Protein AF-A0A7F5RKC9-F1 (afdb_monomer_lite)

Foldseek 3Di:
DPPPVVVVCVVVVVVVVVVVVVVVVVVVVVVVVVVVVCVVPDPPDDDPDFPEEQEAPPPVSVVVQVVQVVDVVGGYHYHHPADDDDPLVVDPVSVLVCQPDSRDPFDKDDQDPPALPQAPSNIDTSDPRGPPPDD

pLDDT: mean 82.5, std 14.91, range [38.31, 97.69]

Organism: Agrilus planipennis (NCBI:txid224129)

Structure (mmCIF, N/CA/C/O backbone):
data_AF-A0A7F5RKC9-F1
#
_entry.id   AF-A0A7F5RKC9-F1
#
loop_
_atom_site.group_PDB
_atom_site.id
_atom_site.type_symbol
_atom_site.label_atom_id
_atom_site.label_alt_id
_atom_site.label_comp_id
_atom_site.label_asym_id
_atom_site.label_entity_id
_atom_site.label_seq_id
_atom_site.pdbx_PDB_ins_code
_atom_site.Cartn_x
_atom_site.Cartn_y
_atom_site.Cartn_z
_atom_site.occupancy
_atom_site.B_iso_or_equiv
_atom_site.auth_seq_id
_atom_site.auth_comp_id
_atom_site.auth_asym_id
_atom_site.auth_atom_id
_atom_site.pdbx_PDB_model_num
ATOM 1 N N . MET A 1 1 ? 59.668 -13.215 22.375 1.00 46.88 1 MET A N 1
ATOM 2 C CA . MET A 1 1 ? 59.294 -12.924 20.974 1.00 46.88 1 MET A CA 1
ATOM 3 C C . MET A 1 1 ? 57.832 -13.321 20.794 1.00 46.88 1 MET A C 1
ATOM 5 O O . MET A 1 1 ? 57.547 -14.504 20.680 1.00 46.88 1 MET A O 1
ATOM 9 N N . ILE A 1 2 ? 56.889 -12.378 20.902 1.00 53.19 2 ILE A N 1
ATOM 10 C CA . ILE A 1 2 ? 55.473 -12.668 20.624 1.00 53.19 2 ILE A CA 1
ATOM 11 C C . ILE A 1 2 ? 55.347 -12.678 19.101 1.00 53.19 2 ILE A C 1
ATOM 13 O O . ILE A 1 2 ? 55.621 -11.666 18.461 1.00 53.19 2 ILE A O 1
ATOM 17 N N . SER A 1 3 ? 55.037 -13.842 18.530 1.00 55.69 3 SER A N 1
ATOM 18 C CA . SER A 1 3 ? 54.881 -14.018 17.085 1.00 55.69 3 SER A CA 1
ATOM 19 C C . SER A 1 3 ? 53.851 -13.025 16.541 1.00 55.69 3 SER A C 1
ATOM 21 O O . SER A 1 3 ? 52.771 -12.883 17.119 1.00 55.69 3 SER A O 1
ATOM 23 N N . LEU A 1 4 ? 54.161 -12.370 15.417 1.00 58.16 4 LEU A N 1
ATOM 24 C CA . LEU A 1 4 ? 53.264 -11.463 14.680 1.00 58.16 4 LEU A CA 1
ATOM 25 C C . LEU A 1 4 ? 51.883 -12.095 14.395 1.00 58.16 4 LEU A C 1
ATOM 27 O O . LEU A 1 4 ? 50.888 -11.383 14.274 1.00 58.16 4 LEU A O 1
ATOM 31 N N . THR A 1 5 ? 51.796 -13.430 14.394 1.00 58.31 5 THR A N 1
ATOM 32 C CA . THR A 1 5 ? 50.542 -14.189 14.283 1.00 58.31 5 THR A CA 1
ATOM 33 C C . THR A 1 5 ? 49.610 -14.016 15.492 1.00 58.31 5 THR A C 1
ATOM 35 O O . THR A 1 5 ? 48.400 -13.910 15.309 1.00 58.31 5 THR A O 1
ATOM 38 N N . SER A 1 6 ? 50.129 -13.895 16.720 1.00 56.00 6 SER A N 1
ATOM 39 C CA . SER A 1 6 ? 49.307 -13.705 17.931 1.00 56.00 6 SER A CA 1
ATOM 40 C C . SER A 1 6 ? 48.760 -12.283 18.080 1.00 56.00 6 SER A C 1
ATOM 42 O O . SER A 1 6 ? 47.760 -12.091 18.768 1.00 56.00 6 SER A O 1
ATOM 44 N N . PHE A 1 7 ? 49.381 -11.279 17.452 1.00 54.19 7 PHE A N 1
ATOM 45 C CA . PHE A 1 7 ? 48.903 -9.891 17.499 1.00 54.19 7 PHE A CA 1
ATOM 46 C C . PHE A 1 7 ? 47.735 -9.661 16.528 1.00 54.19 7 PHE A C 1
ATOM 48 O O . PHE A 1 7 ? 46.720 -9.084 16.912 1.00 54.19 7 PHE A O 1
ATOM 55 N N . ALA A 1 8 ? 47.819 -10.213 15.311 1.00 53.00 8 ALA A N 1
ATOM 56 C CA . ALA A 1 8 ? 46.742 -10.139 14.320 1.00 53.00 8 ALA A CA 1
ATOM 57 C C . ALA A 1 8 ? 45.440 -10.817 14.801 1.00 53.00 8 ALA A C 1
ATOM 59 O O . ALA A 1 8 ? 44.351 -10.267 14.635 1.00 53.00 8 ALA A O 1
ATOM 60 N N . ILE A 1 9 ? 45.547 -11.965 15.482 1.00 56.97 9 ILE A N 1
ATOM 61 C CA . ILE A 1 9 ? 44.397 -12.685 16.060 1.00 56.97 9 ILE A CA 1
ATOM 62 C C . ILE A 1 9 ? 43.757 -11.886 17.210 1.00 56.97 9 ILE A C 1
ATOM 64 O O . ILE A 1 9 ? 42.536 -11.877 17.362 1.00 56.97 9 ILE A O 1
ATOM 68 N N . ARG A 1 10 ? 44.561 -11.156 17.994 1.00 55.56 10 ARG A N 1
ATOM 69 C CA . ARG A 1 10 ? 44.095 -10.399 19.167 1.00 55.56 10 ARG A CA 1
ATOM 70 C C . ARG A 1 10 ? 43.382 -9.091 18.803 1.00 55.56 10 ARG A C 1
ATOM 72 O O . ARG A 1 10 ? 42.522 -8.657 19.561 1.00 55.56 10 ARG A O 1
ATOM 79 N N . CYS A 1 11 ? 43.692 -8.501 17.646 1.00 55.09 11 CYS A N 1
ATOM 80 C CA . CYS A 1 11 ? 43.016 -7.303 17.131 1.00 55.09 11 CYS A CA 1
ATOM 81 C C . CYS A 1 11 ? 41.769 -7.619 16.280 1.00 55.09 11 CYS A C 1
ATOM 83 O O . CYS A 1 11 ? 40.835 -6.822 16.272 1.00 55.09 11 CYS A O 1
ATOM 85 N N . GLY A 1 12 ? 41.714 -8.775 15.604 1.00 56.72 12 GLY A N 1
ATOM 86 C CA . GLY A 1 12 ? 40.555 -9.180 14.789 1.00 56.72 12 GLY A CA 1
ATOM 87 C C . GLY A 1 12 ? 39.373 -9.742 15.594 1.00 56.72 12 GLY A C 1
ATOM 88 O O . GLY A 1 12 ? 38.217 -9.483 15.265 1.00 56.72 12 GLY A O 1
ATOM 89 N N . PHE A 1 13 ? 39.644 -10.461 16.686 1.00 60.28 13 PHE A N 1
ATOM 90 C CA . PHE A 1 13 ? 38.619 -11.070 17.544 1.00 60.28 13 PHE A CA 1
ATOM 91 C C . PHE A 1 13 ? 37.615 -10.075 18.181 1.00 60.28 13 PHE A C 1
ATOM 93 O O . PHE A 1 13 ? 36.412 -10.342 18.125 1.00 60.28 13 PHE A O 1
ATOM 100 N N . PRO A 1 14 ? 38.028 -8.913 18.737 1.00 70.88 14 PRO A N 1
ATOM 101 C CA . PRO A 1 14 ? 37.078 -7.947 19.297 1.00 70.88 14 PRO A CA 1
ATOM 102 C C . PRO A 1 14 ? 36.229 -7.254 18.222 1.00 70.88 14 PRO A C 1
ATOM 104 O O . PRO A 1 14 ? 35.080 -6.913 18.489 1.00 70.88 14 PRO A O 1
ATOM 107 N N . PHE A 1 15 ? 36.749 -7.090 17.002 1.00 75.88 15 PHE A N 1
ATOM 108 C CA . PHE A 1 15 ? 36.012 -6.463 15.903 1.00 75.88 15 PHE A CA 1
ATOM 109 C C . PHE A 1 15 ? 34.900 -7.373 15.364 1.00 75.88 15 PHE A C 1
ATOM 111 O O . PHE A 1 15 ? 33.767 -6.932 15.182 1.00 75.88 15 PHE A O 1
ATOM 118 N N . VAL A 1 16 ? 35.189 -8.667 15.190 1.00 81.00 16 VAL A N 1
ATOM 119 C CA . VAL A 1 16 ? 34.183 -9.660 14.773 1.00 81.00 16 VAL A CA 1
ATOM 120 C C . VAL A 1 16 ? 33.105 -9.830 15.847 1.00 81.00 16 VAL A C 1
ATOM 122 O O . VAL A 1 16 ? 31.920 -9.853 15.526 1.00 81.00 16 VAL A O 1
ATOM 125 N N . SER A 1 17 ? 33.496 -9.868 17.125 1.00 81.50 17 SER A N 1
ATOM 126 C CA . SER A 1 17 ? 32.552 -9.928 18.248 1.00 81.50 17 SER A CA 1
ATOM 127 C C . SER A 1 17 ? 31.638 -8.695 18.310 1.00 81.50 17 SER A C 1
ATOM 129 O O . SER A 1 17 ? 30.430 -8.830 18.495 1.00 81.50 17 SER A O 1
ATOM 131 N N . PHE A 1 18 ? 32.180 -7.496 18.068 1.00 86.88 18 PHE A N 1
ATOM 132 C CA . PHE A 1 18 ? 31.397 -6.260 18.013 1.00 86.88 18 PHE A CA 1
ATOM 133 C C . PHE A 1 18 ? 30.397 -6.249 16.852 1.00 86.88 18 PHE A C 1
ATOM 135 O O . PHE A 1 18 ? 29.246 -5.873 17.051 1.00 86.88 18 PHE A O 1
ATOM 142 N N . ILE A 1 19 ? 30.798 -6.708 15.662 1.00 88.69 19 ILE A N 1
ATOM 143 C CA . ILE A 1 19 ? 29.887 -6.822 14.512 1.00 88.69 19 ILE A CA 1
ATOM 144 C C . ILE A 1 19 ? 28.763 -7.815 14.813 1.00 88.69 19 ILE A C 1
ATOM 146 O O . ILE A 1 19 ? 27.602 -7.511 14.557 1.00 88.69 19 ILE A O 1
ATOM 150 N N . ILE A 1 20 ? 29.083 -8.974 15.393 1.00 89.38 20 ILE A N 1
ATOM 151 C CA . ILE A 1 20 ? 28.076 -9.971 15.779 1.00 89.38 20 ILE A CA 1
ATOM 152 C C . ILE A 1 20 ? 27.113 -9.379 16.814 1.00 89.38 20 ILE A C 1
ATOM 154 O O . ILE A 1 20 ? 25.903 -9.492 16.649 1.00 89.38 20 ILE A O 1
ATOM 158 N N . PHE A 1 21 ? 27.625 -8.690 17.834 1.00 91.50 21 PHE A N 1
ATOM 159 C CA . PHE A 1 21 ? 26.799 -8.008 18.830 1.00 91.50 21 PHE A CA 1
ATOM 160 C C . PHE A 1 21 ? 25.910 -6.927 18.203 1.00 91.50 21 PHE A C 1
ATOM 162 O O . PHE A 1 21 ? 24.727 -6.849 18.522 1.00 91.50 21 PHE A O 1
ATOM 169 N N . MET A 1 22 ? 26.445 -6.131 17.274 1.00 89.75 22 MET A N 1
ATOM 170 C CA . MET A 1 22 ? 25.693 -5.088 16.577 1.00 89.75 22 MET A CA 1
ATOM 171 C C . MET A 1 22 ? 24.587 -5.687 15.700 1.00 89.75 22 MET A C 1
ATOM 173 O O . MET A 1 22 ? 23.472 -5.177 15.699 1.00 89.75 22 MET A O 1
ATOM 177 N N . LEU A 1 23 ? 24.856 -6.795 15.005 1.00 91.69 23 LEU A N 1
ATOM 178 C CA . LEU A 1 23 ? 23.855 -7.514 14.215 1.00 91.69 23 LEU A CA 1
ATOM 179 C C . LEU A 1 23 ? 22.771 -8.134 15.102 1.00 91.69 23 LEU A C 1
ATOM 181 O O . LEU A 1 23 ? 21.591 -7.999 14.792 1.00 91.69 23 LEU A O 1
ATOM 185 N N . ILE A 1 24 ? 23.150 -8.748 16.227 1.00 92.31 24 ILE A N 1
ATOM 186 C CA . ILE A 1 24 ? 22.199 -9.279 17.215 1.00 92.31 24 ILE A CA 1
ATOM 187 C C . ILE A 1 24 ? 21.334 -8.146 17.773 1.00 92.31 24 ILE A C 1
ATOM 189 O O . ILE A 1 24 ? 20.115 -8.277 17.832 1.00 92.31 24 ILE A O 1
ATOM 193 N N . PHE A 1 25 ? 21.939 -7.010 18.118 1.00 92.56 25 PHE A N 1
ATOM 194 C CA . PHE A 1 25 ? 21.224 -5.827 18.582 1.00 92.56 25 PHE A CA 1
ATOM 195 C C . PHE A 1 25 ? 20.252 -5.297 17.520 1.00 92.56 25 PHE A C 1
ATOM 197 O O . PHE A 1 25 ? 19.102 -5.016 17.840 1.00 92.56 25 PHE A O 1
ATOM 204 N N . MET A 1 26 ? 20.659 -5.231 16.249 1.00 90.00 26 MET A N 1
ATOM 205 C CA . MET A 1 26 ? 19.766 -4.842 15.152 1.00 90.00 26 MET A CA 1
ATOM 206 C C . MET A 1 26 ? 18.619 -5.840 14.937 1.00 90.00 26 MET A C 1
ATOM 208 O O . MET A 1 26 ? 17.499 -5.412 14.658 1.00 90.00 26 MET A O 1
ATOM 212 N N . CYS A 1 27 ? 18.858 -7.146 15.095 1.00 90.00 27 CYS A N 1
ATOM 213 C CA . CYS A 1 27 ? 17.800 -8.159 15.056 1.00 90.00 27 CYS A CA 1
ATOM 214 C C . CYS A 1 27 ? 16.798 -7.964 16.200 1.00 90.00 27 CYS A C 1
ATOM 216 O O . CYS A 1 27 ? 15.599 -7.887 15.939 1.00 90.00 27 CYS A O 1
ATOM 218 N N . ILE A 1 28 ? 17.283 -7.785 17.434 1.00 89.81 28 ILE A N 1
ATOM 219 C CA . ILE A 1 28 ? 16.435 -7.521 18.607 1.00 89.81 28 ILE A CA 1
ATOM 220 C C . ILE A 1 28 ? 15.633 -6.231 18.407 1.00 89.81 28 ILE A C 1
ATOM 222 O O . ILE A 1 28 ? 14.433 -6.209 18.666 1.00 89.81 28 ILE A O 1
ATOM 226 N N . LEU A 1 29 ? 16.261 -5.167 17.896 1.00 89.19 29 LEU A N 1
ATOM 227 C CA . LEU A 1 29 ? 15.567 -3.916 17.593 1.00 89.19 29 LEU A CA 1
ATOM 228 C C . LEU A 1 29 ? 14.464 -4.114 16.554 1.00 89.19 29 LEU A C 1
ATOM 230 O O . LEU A 1 29 ? 13.374 -3.578 16.730 1.00 89.19 29 LEU A O 1
ATOM 234 N N . LYS A 1 30 ? 14.715 -4.893 15.497 1.00 88.31 30 LYS A N 1
ATOM 235 C CA . LYS A 1 30 ? 13.721 -5.183 14.456 1.00 88.31 30 LYS A CA 1
ATOM 236 C C . LYS A 1 30 ? 12.535 -5.977 15.008 1.00 88.31 30 LYS A C 1
ATOM 238 O O . LYS A 1 30 ? 11.391 -5.637 14.711 1.00 88.31 30 LYS A O 1
ATOM 243 N N . GLU A 1 31 ? 12.798 -7.007 15.805 1.00 84.06 31 GLU A N 1
ATOM 244 C CA . GLU A 1 31 ? 11.760 -7.827 16.445 1.00 84.06 31 GLU A CA 1
ATOM 245 C C . GLU A 1 31 ? 10.933 -7.012 17.445 1.00 84.06 31 GLU A C 1
ATOM 247 O O . GLU A 1 31 ? 9.700 -7.096 17.463 1.00 84.06 31 GLU A O 1
ATOM 252 N N . TRP A 1 32 ? 11.597 -6.161 18.227 1.00 83.81 32 TRP A N 1
ATOM 253 C CA . TRP A 1 32 ? 10.938 -5.263 19.168 1.00 83.81 32 TRP A CA 1
ATOM 254 C C . TRP A 1 32 ? 10.063 -4.230 18.448 1.00 83.81 32 TRP A C 1
ATOM 256 O O . TRP A 1 32 ? 8.901 -4.057 18.815 1.00 83.81 32 TRP A O 1
ATOM 266 N N . MET A 1 33 ? 10.565 -3.616 17.368 1.00 81.94 33 MET A N 1
ATOM 267 C CA . MET A 1 33 ? 9.787 -2.694 16.528 1.00 81.94 33 MET A CA 1
ATOM 268 C C . MET A 1 33 ? 8.560 -3.373 15.914 1.00 81.94 33 MET A C 1
ATOM 270 O O . MET A 1 33 ? 7.475 -2.797 15.918 1.00 81.94 33 MET A O 1
ATOM 274 N N . PHE A 1 34 ? 8.723 -4.594 15.399 1.00 80.38 34 PHE A N 1
ATOM 275 C CA . PHE A 1 34 ? 7.629 -5.366 14.811 1.00 80.38 34 PHE A CA 1
ATOM 276 C C . PHE A 1 34 ? 6.540 -5.678 15.844 1.00 80.38 34 PHE A C 1
ATOM 278 O O . PHE A 1 34 ? 5.357 -5.482 15.577 1.00 80.38 34 PHE A O 1
ATOM 285 N N . THR A 1 35 ? 6.942 -6.090 17.048 1.00 76.31 35 THR A N 1
ATOM 286 C CA . THR A 1 35 ? 6.015 -6.389 18.150 1.00 76.31 35 THR A CA 1
ATOM 287 C C . THR A 1 35 ? 5.282 -5.134 18.620 1.00 76.31 35 THR A C 1
ATOM 289 O O . THR A 1 35 ? 4.065 -5.151 18.792 1.00 76.31 35 THR A O 1
ATOM 292 N N . TYR A 1 36 ? 6.006 -4.024 18.780 1.00 80.50 36 TYR A N 1
ATOM 293 C CA . TYR A 1 36 ? 5.423 -2.739 19.156 1.00 80.50 36 TYR A CA 1
ATOM 294 C C . TYR A 1 36 ? 4.380 -2.271 18.133 1.00 80.50 36 TYR A C 1
ATOM 296 O O . TYR A 1 36 ? 3.269 -1.899 18.501 1.00 80.50 36 TYR A O 1
ATOM 304 N N . PHE A 1 37 ? 4.713 -2.356 16.843 1.00 73.25 37 PHE A N 1
ATOM 305 C CA . PHE A 1 37 ? 3.810 -1.992 15.755 1.00 73.25 37 PHE A CA 1
ATOM 306 C C . PHE A 1 37 ? 2.572 -2.898 15.701 1.00 73.25 37 PHE A C 1
ATOM 308 O O . PHE A 1 37 ? 1.453 -2.401 15.592 1.00 73.25 37 PHE A O 1
ATOM 315 N N . SER A 1 38 ? 2.751 -4.216 15.854 1.00 71.88 38 SER A N 1
ATOM 316 C CA . SER A 1 38 ? 1.645 -5.181 15.872 1.00 71.88 38 SER A CA 1
ATOM 317 C C . SER A 1 38 ? 0.667 -4.923 17.021 1.00 71.88 38 SER A C 1
ATOM 319 O O . SER A 1 38 ? -0.541 -5.003 16.816 1.00 71.88 38 SER A O 1
ATOM 321 N N . ASN A 1 39 ? 1.167 -4.577 18.209 1.00 68.12 39 ASN A N 1
ATOM 322 C CA . ASN A 1 39 ? 0.324 -4.282 19.372 1.00 68.12 39 ASN A CA 1
ATOM 323 C C . ASN A 1 39 ? -0.425 -2.946 19.254 1.00 68.12 39 ASN A C 1
ATOM 325 O O . ASN A 1 39 ? -1.433 -2.758 19.924 1.00 68.12 39 ASN A O 1
ATOM 329 N N . TYR A 1 40 ? 0.059 -2.017 18.424 1.00 69.44 40 TYR A N 1
ATOM 330 C CA . TYR A 1 40 ? -0.615 -0.739 18.181 1.00 69.44 40 TYR A CA 1
ATOM 331 C C . TYR A 1 40 ? -1.685 -0.835 17.083 1.00 69.44 40 TYR A C 1
ATOM 333 O O . TYR A 1 40 ? -2.623 -0.043 17.058 1.00 69.44 40 TYR A O 1
ATOM 341 N N . LEU A 1 41 ? -1.534 -1.791 16.161 1.00 67.88 41 LEU A N 1
ATOM 342 C CA . LEU A 1 41 ? -2.438 -1.975 15.024 1.00 67.88 41 LEU A CA 1
ATOM 343 C C . LEU A 1 41 ? -3.537 -3.004 15.260 1.00 67.88 41 LEU A C 1
ATOM 345 O O . LEU A 1 41 ? -4.614 -2.871 14.681 1.00 67.88 41 LEU A O 1
ATOM 349 N N . LEU A 1 42 ? -3.272 -4.046 16.049 1.00 65.75 42 LEU A N 1
ATOM 350 C CA . LEU A 1 42 ? -4.275 -5.064 16.328 1.00 65.75 42 LEU A CA 1
ATOM 351 C C . LEU A 1 42 ? -5.162 -4.587 17.482 1.00 65.75 42 LEU A C 1
ATOM 353 O O . LEU A 1 42 ? -4.656 -4.382 18.586 1.00 65.75 42 LEU A O 1
ATOM 357 N N . PRO A 1 43 ? -6.474 -4.403 17.260 1.00 65.88 43 PRO A N 1
ATOM 358 C CA . PRO A 1 43 ? -7.368 -4.023 18.337 1.00 65.88 43 PRO A CA 1
ATOM 359 C C . PRO A 1 43 ? -7.387 -5.127 19.402 1.00 65.88 43 PRO A C 1
ATOM 361 O O . PRO A 1 43 ? -7.478 -6.312 19.086 1.00 65.88 43 PRO A O 1
ATOM 364 N N . GLU A 1 44 ? -7.355 -4.726 20.675 1.00 69.12 44 GLU A N 1
ATOM 365 C CA . GLU A 1 44 ? -7.424 -5.617 21.848 1.00 69.12 44 GLU A CA 1
ATOM 366 C C . GLU A 1 44 ? -8.683 -6.513 21.828 1.00 69.12 44 GLU A C 1
ATOM 368 O O . GLU A 1 44 ? -8.726 -7.586 22.428 1.00 69.12 44 GLU A O 1
ATOM 373 N N . LYS A 1 45 ? -9.704 -6.092 21.069 1.00 74.69 45 LYS A N 1
ATOM 374 C CA . LYS A 1 45 ? -10.943 -6.818 20.804 1.00 74.69 45 LYS A CA 1
ATOM 375 C C . LYS A 1 45 ? -11.103 -7.061 19.305 1.00 74.69 45 LYS A C 1
ATOM 377 O O . LYS A 1 45 ? -11.204 -6.116 18.527 1.00 74.69 45 LYS A O 1
ATOM 382 N N . ILE A 1 46 ? -11.216 -8.330 18.916 1.00 71.69 46 ILE A N 1
ATOM 383 C CA . ILE A 1 46 ? -11.600 -8.704 17.552 1.00 71.69 46 ILE A CA 1
ATOM 384 C C . ILE A 1 46 ? -13.085 -8.357 17.374 1.00 71.69 46 ILE A C 1
ATOM 386 O O . ILE A 1 46 ? -13.958 -8.944 18.015 1.00 71.69 46 ILE A O 1
ATOM 390 N N . ILE A 1 47 ? -13.357 -7.355 16.542 1.00 79.94 47 ILE A N 1
ATOM 391 C CA . ILE A 1 47 ? -14.705 -6.950 16.139 1.00 79.94 47 ILE A CA 1
ATOM 392 C C . ILE A 1 47 ? -15.045 -7.747 14.876 1.00 79.94 47 ILE A C 1
ATOM 394 O O . ILE A 1 47 ? -14.317 -7.670 13.890 1.00 79.94 47 ILE A O 1
ATOM 398 N N . ASN A 1 48 ? -16.119 -8.537 14.919 1.00 83.44 48 ASN A N 1
ATOM 399 C CA . ASN A 1 48 ? -16.502 -9.433 13.818 1.00 83.44 48 ASN A CA 1
ATOM 400 C C . ASN A 1 48 ? -17.576 -8.846 12.891 1.00 83.44 48 ASN A C 1
ATOM 402 O O . ASN A 1 48 ? -17.866 -9.432 11.852 1.00 83.44 48 ASN A O 1
ATOM 406 N N . GLU A 1 49 ? -18.173 -7.715 13.263 1.00 91.25 49 GLU A N 1
ATOM 407 C CA . GLU A 1 49 ? -19.278 -7.088 12.540 1.00 91.25 49 GLU A CA 1
ATOM 408 C C . GLU A 1 49 ? -18.983 -5.602 12.341 1.00 91.25 49 GLU A C 1
ATOM 410 O O . GLU A 1 49 ? -18.532 -4.925 13.265 1.00 91.25 49 GLU A O 1
ATOM 415 N N . PHE A 1 50 ? -19.224 -5.121 11.123 1.00 94.00 50 PHE A N 1
ATOM 416 C CA . PHE A 1 50 ? -19.066 -3.724 10.735 1.00 94.00 50 PHE A CA 1
ATOM 417 C C . PHE A 1 50 ? -20.267 -3.310 9.890 1.00 94.00 50 PHE A C 1
ATOM 419 O O . PHE A 1 50 ? -20.732 -4.096 9.062 1.00 94.00 50 PHE A O 1
ATOM 426 N N . ASP A 1 51 ? -20.729 -2.074 10.046 1.00 95.75 51 ASP A N 1
ATOM 427 C CA . ASP A 1 51 ? -21.811 -1.525 9.221 1.00 95.75 51 ASP A CA 1
ATOM 428 C C . ASP A 1 51 ? -21.358 -1.336 7.767 1.00 95.75 51 ASP A C 1
ATOM 430 O O . ASP A 1 51 ? -22.138 -1.511 6.829 1.00 95.75 51 ASP A O 1
ATOM 434 N N . TYR A 1 52 ? -20.074 -1.011 7.573 1.00 96.62 52 TYR A N 1
ATOM 435 C CA . TYR A 1 52 ? -19.479 -0.805 6.256 1.00 96.62 52 TYR A CA 1
ATOM 436 C C . TYR A 1 52 ? -18.085 -1.425 6.154 1.00 96.62 52 TYR A C 1
ATOM 438 O O . TYR A 1 52 ? -17.264 -1.316 7.066 1.00 96.62 52 TYR A O 1
ATOM 446 N N . ILE A 1 53 ? -17.791 -2.006 4.989 1.00 96.25 53 ILE A N 1
ATOM 447 C CA . ILE A 1 53 ? -16.455 -2.483 4.621 1.00 96.25 53 ILE A CA 1
ATOM 448 C C . ILE A 1 53 ? -16.016 -1.754 3.350 1.00 96.25 53 ILE A C 1
ATOM 450 O O . ILE A 1 53 ? -16.628 -1.903 2.292 1.00 96.25 53 ILE A O 1
ATOM 454 N N . VAL A 1 54 ? -14.944 -0.975 3.451 1.00 97.50 54 VAL A N 1
ATOM 455 C CA . VAL A 1 54 ? -14.313 -0.277 2.329 1.00 97.50 54 VAL A CA 1
ATOM 456 C C . VAL A 1 54 ? -13.098 -1.082 1.880 1.00 97.50 54 VAL A C 1
ATOM 458 O O . VAL A 1 54 ? -12.141 -1.253 2.632 1.00 97.50 54 VAL A O 1
ATOM 461 N N . VAL A 1 55 ? -13.130 -1.587 0.648 1.00 97.12 55 VAL A N 1
ATOM 462 C CA . VAL A 1 55 ? -12.012 -2.337 0.060 1.00 97.12 55 VAL A CA 1
ATOM 463 C C . VAL A 1 55 ? -11.143 -1.378 -0.754 1.00 97.12 55 VAL A C 1
ATOM 465 O O . VAL A 1 55 ? -11.573 -0.860 -1.783 1.00 97.12 55 VAL A O 1
ATOM 468 N N . GLY A 1 56 ? -9.924 -1.155 -0.276 1.00 96.00 56 GLY A N 1
ATOM 469 C CA . GLY A 1 56 ? -8.938 -0.215 -0.799 1.00 96.00 56 GLY A CA 1
ATOM 470 C C . GLY A 1 56 ? -9.016 1.159 -0.126 1.00 96.00 56 GLY A C 1
ATOM 471 O O . GLY A 1 56 ? -10.012 1.862 -0.260 1.00 96.00 56 GLY A O 1
ATOM 472 N N . SER A 1 57 ? -7.935 1.588 0.525 1.00 95.19 57 SER A N 1
ATOM 473 C CA . SER A 1 57 ? -7.677 2.939 1.049 1.00 95.19 57 SER A CA 1
ATOM 474 C C . SER A 1 57 ? -6.890 3.792 0.041 1.00 95.19 57 SER A C 1
ATOM 476 O O . SER A 1 57 ? -5.916 4.467 0.372 1.00 95.19 57 SER A O 1
ATOM 478 N N . GLY A 1 58 ? -7.297 3.737 -1.229 1.00 93.31 58 GLY A N 1
ATOM 479 C CA . GLY A 1 58 ? -6.820 4.666 -2.254 1.00 93.31 58 GLY A CA 1
ATOM 480 C C . GLY A 1 58 ? -7.516 6.029 -2.159 1.00 93.31 58 GLY A C 1
ATOM 481 O O . GLY A 1 58 ? -8.327 6.272 -1.267 1.00 93.31 58 GLY A O 1
ATOM 482 N N . SER A 1 59 ? -7.290 6.906 -3.142 1.00 94.31 59 SER A N 1
ATOM 483 C CA . SER A 1 59 ? -7.808 8.288 -3.140 1.00 94.31 59 SER A CA 1
ATOM 484 C C . SER A 1 59 ? -9.314 8.407 -2.867 1.00 94.31 59 SER A C 1
ATOM 486 O O . SER A 1 59 ? -9.739 9.301 -2.143 1.00 94.31 59 SER A O 1
ATOM 488 N N . ALA A 1 60 ? -10.129 7.510 -3.430 1.00 96.50 60 ALA A N 1
ATOM 489 C CA . ALA A 1 60 ? -11.570 7.493 -3.179 1.00 96.50 60 ALA A CA 1
ATOM 490 C C . ALA A 1 60 ? -11.920 6.782 -1.862 1.00 96.50 60 ALA A C 1
ATOM 492 O O . ALA A 1 60 ? -12.732 7.282 -1.086 1.00 96.50 60 ALA A O 1
ATOM 493 N N . GLY A 1 61 ? -11.293 5.6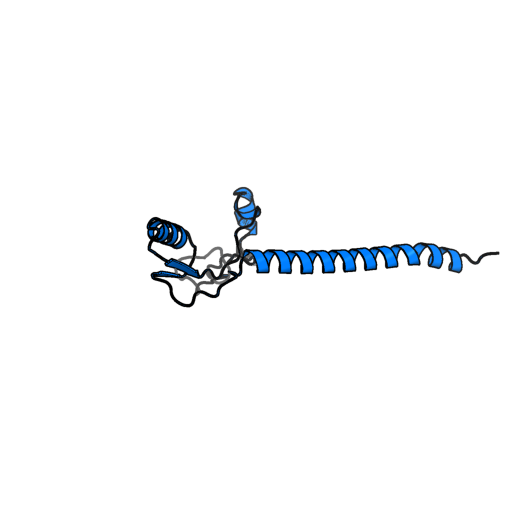32 -1.602 1.00 97.31 61 GLY A N 1
ATOM 494 C CA . GLY A 1 61 ? -11.597 4.792 -0.449 1.00 97.31 61 GLY A CA 1
ATOM 495 C C . GLY A 1 61 ? -11.343 5.484 0.883 1.00 97.31 61 GLY A C 1
ATOM 496 O O . GLY A 1 61 ? -12.199 5.426 1.762 1.00 97.31 61 GLY A O 1
ATOM 497 N N . SER A 1 62 ? -10.243 6.233 1.010 1.00 95.69 62 SER A N 1
ATOM 498 C CA . SER A 1 62 ? -9.950 6.982 2.239 1.00 95.69 62 SER A CA 1
ATOM 499 C C . SER A 1 62 ? -10.997 8.064 2.525 1.00 95.69 62 SER A C 1
ATOM 501 O O . SER A 1 62 ? -11.390 8.252 3.674 1.00 95.69 62 SER A O 1
ATOM 503 N N . ILE A 1 63 ? -11.499 8.751 1.493 1.00 97.38 63 ILE A N 1
ATOM 504 C CA . ILE A 1 63 ? -12.541 9.778 1.653 1.00 97.38 63 ILE A CA 1
ATOM 505 C C . ILE A 1 63 ? -13.892 9.146 1.989 1.00 97.38 63 ILE A C 1
ATOM 507 O O . ILE A 1 63 ? -14.595 9.642 2.866 1.00 97.38 63 ILE A O 1
ATOM 511 N N . VAL A 1 64 ? -14.257 8.050 1.322 1.00 97.69 64 VAL A N 1
ATOM 512 C CA . VAL A 1 64 ? -15.499 7.321 1.619 1.00 97.69 64 VAL A CA 1
ATOM 513 C C . VAL A 1 64 ? -15.480 6.797 3.054 1.00 97.69 64 VAL A C 1
ATOM 515 O O . VAL A 1 64 ? -16.437 7.027 3.790 1.00 97.69 64 VAL A O 1
ATOM 518 N N . ALA A 1 65 ? -14.381 6.166 3.474 1.00 97.38 65 ALA A N 1
ATOM 519 C CA . ALA A 1 65 ? -14.214 5.685 4.841 1.00 97.38 65 ALA A CA 1
ATOM 520 C C . ALA A 1 65 ? -14.340 6.827 5.860 1.00 97.38 65 ALA A C 1
ATOM 522 O O . ALA A 1 65 ? -15.082 6.691 6.831 1.00 97.38 65 ALA A O 1
ATOM 523 N N . LEU A 1 66 ? -13.694 7.971 5.599 1.00 96.88 66 LEU A N 1
ATOM 524 C CA . LEU A 1 66 ? -13.794 9.161 6.445 1.00 96.88 66 LEU A CA 1
ATOM 525 C C . LEU A 1 66 ? -15.245 9.639 6.585 1.00 96.88 66 LEU A C 1
ATOM 527 O O . LEU A 1 66 ? -15.710 9.838 7.701 1.00 96.88 66 LEU A O 1
ATOM 531 N N . ARG A 1 67 ? -15.977 9.785 5.473 1.00 97.62 67 ARG A N 1
ATOM 532 C CA . ARG A 1 67 ? -17.375 10.254 5.488 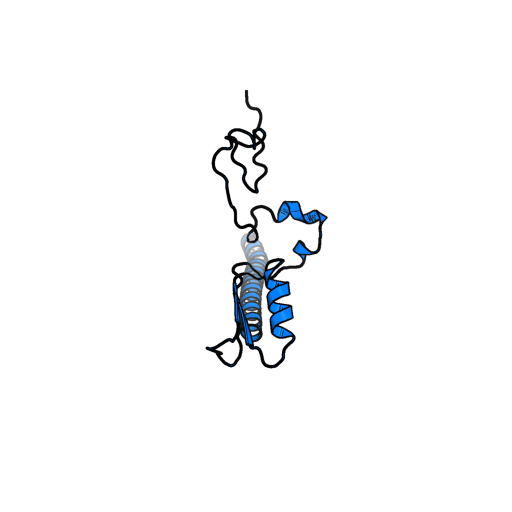1.00 97.62 67 ARG A CA 1
ATOM 533 C C . ARG A 1 67 ? -18.321 9.287 6.189 1.00 97.62 67 ARG A C 1
ATOM 535 O O . ARG A 1 67 ? -19.222 9.726 6.894 1.00 97.62 67 ARG A O 1
ATOM 542 N N . LEU A 1 68 ? -18.122 7.982 6.022 1.00 97.19 68 LEU A N 1
ATOM 543 C CA . LEU A 1 68 ? -18.912 6.977 6.736 1.00 97.19 68 LEU A CA 1
ATOM 544 C C . LEU A 1 68 ? -18.632 7.010 8.244 1.00 97.19 68 LEU A C 1
ATOM 546 O O . LEU A 1 68 ? -19.566 6.852 9.028 1.00 97.19 68 LEU A O 1
ATOM 550 N N . ALA A 1 69 ? -17.381 7.261 8.636 1.00 96.19 69 ALA A N 1
ATOM 551 C CA . ALA A 1 69 ? -16.954 7.347 10.030 1.00 96.19 69 ALA A CA 1
ATOM 552 C C . ALA A 1 69 ? -17.324 8.676 10.727 1.00 96.19 69 ALA A C 1
ATOM 554 O O . ALA A 1 69 ? -17.228 8.755 11.949 1.00 96.19 69 ALA A O 1
ATOM 555 N N . GLU A 1 70 ? -17.773 9.711 9.999 1.00 96.94 70 GLU A N 1
ATOM 556 C CA . GLU A 1 70 ? -18.260 10.971 10.599 1.00 96.94 70 GLU A CA 1
ATOM 557 C C . GLU A 1 70 ? -19.478 10.749 11.515 1.00 96.94 70 GLU A C 1
ATOM 559 O O . GLU A 1 70 ? -19.687 11.501 12.467 1.00 96.94 70 GLU A O 1
ATOM 564 N N . ASN A 1 71 ? -20.279 9.712 11.253 1.00 95.94 71 ASN A N 1
ATOM 565 C CA . ASN A 1 71 ? -21.358 9.301 12.143 1.00 95.94 71 ASN A CA 1
ATOM 566 C C . ASN A 1 71 ? -20.826 8.326 13.201 1.00 95.94 71 ASN A C 1
ATOM 568 O O . ASN A 1 71 ? -20.457 7.200 12.874 1.00 95.94 71 ASN A O 1
ATOM 572 N N . SER A 1 72 ? -20.878 8.718 14.477 1.00 91.56 72 SER A N 1
ATOM 573 C CA . SER A 1 72 ? -20.397 7.909 15.607 1.00 91.56 72 SER A CA 1
ATOM 574 C C . SER A 1 72 ? -21.119 6.572 15.791 1.00 91.56 72 SER A C 1
ATOM 576 O O . SER A 1 72 ? -20.628 5.717 16.522 1.00 91.56 72 SER A O 1
ATOM 578 N N . ASN A 1 73 ? -22.290 6.401 15.172 1.00 94.38 73 ASN A N 1
ATOM 579 C CA . ASN A 1 73 ? -23.039 5.147 15.227 1.00 94.38 73 ASN A CA 1
ATOM 580 C C . ASN A 1 73 ? -22.555 4.118 14.198 1.00 94.38 73 ASN A C 1
ATOM 582 O O . ASN A 1 73 ? -22.956 2.965 14.293 1.00 94.38 73 ASN A O 1
ATOM 586 N N . ASN A 1 74 ? -21.734 4.525 13.226 1.00 95.19 74 ASN A N 1
ATOM 587 C CA . ASN A 1 74 ? -21.232 3.635 12.190 1.00 95.19 74 ASN A CA 1
ATOM 588 C C . ASN A 1 74 ? -19.901 3.006 12.611 1.00 95.19 74 ASN A C 1
ATOM 590 O O . ASN A 1 74 ? -18.983 3.682 13.077 1.00 95.19 74 ASN A O 1
ATOM 594 N N . THR A 1 75 ? -19.758 1.720 12.328 1.00 94.06 75 THR A N 1
ATOM 595 C CA . THR A 1 75 ? -18.496 0.984 12.376 1.00 94.06 75 THR A CA 1
ATOM 596 C C . THR A 1 75 ? -18.001 0.727 10.954 1.00 94.06 75 THR A C 1
ATOM 598 O O . THR A 1 75 ? -18.724 0.204 10.106 1.00 94.06 75 THR A O 1
ATOM 601 N N . VAL A 1 76 ? -16.762 1.134 10.664 1.00 94.88 76 VAL A N 1
ATOM 602 C CA . VAL A 1 76 ? -16.191 1.079 9.310 1.00 94.88 76 VAL A CA 1
ATOM 603 C C . VAL A 1 76 ? -14.875 0.314 9.334 1.00 94.88 76 VAL A C 1
ATOM 605 O O . VAL A 1 76 ? -13.941 0.702 10.034 1.00 94.88 76 VAL A O 1
ATOM 608 N N . LEU A 1 77 ? -14.792 -0.753 8.541 1.00 93.56 77 LEU A N 1
ATOM 609 C CA . LEU A 1 77 ? -13.557 -1.493 8.291 1.00 93.56 77 LEU A CA 1
ATOM 610 C C . LEU A 1 77 ? -12.962 -1.071 6.948 1.00 93.56 77 LEU A C 1
ATOM 612 O O . LEU A 1 77 ? -13.666 -1.051 5.940 1.00 93.56 77 LEU A O 1
ATOM 616 N N . VAL A 1 78 ? -11.659 -0.794 6.914 1.00 94.19 78 VAL A N 1
ATOM 617 C CA . VAL A 1 78 ? -10.921 -0.539 5.670 1.00 94.19 78 VAL A CA 1
ATOM 618 C C . VAL A 1 78 ? -9.937 -1.676 5.428 1.00 94.19 78 VAL A C 1
ATOM 620 O O . VAL A 1 78 ? -9.103 -1.969 6.281 1.00 94.19 78 VAL A O 1
ATOM 623 N N . LEU A 1 79 ? -10.032 -2.310 4.262 1.00 94.38 79 LEU A N 1
ATOM 624 C CA . LEU A 1 79 ? -9.122 -3.367 3.829 1.00 94.38 79 LEU A CA 1
ATOM 625 C C . LEU A 1 79 ? -8.189 -2.810 2.758 1.00 94.38 79 LEU A C 1
ATOM 627 O O . LEU A 1 79 ? -8.610 -2.623 1.622 1.00 94.38 79 LEU A O 1
ATOM 631 N N . GLU A 1 80 ? -6.934 -2.552 3.109 1.00 93.88 80 GLU A N 1
ATOM 632 C CA . GLU A 1 80 ? -5.910 -2.073 2.176 1.00 93.88 80 GLU A CA 1
ATOM 633 C C . GLU A 1 80 ? -4.836 -3.145 1.983 1.00 93.88 80 GLU A C 1
ATOM 635 O O . GLU A 1 80 ? -4.350 -3.726 2.950 1.00 93.88 80 GLU A O 1
ATOM 640 N N . ALA A 1 81 ? -4.496 -3.424 0.723 1.00 93.50 81 ALA A N 1
ATOM 641 C CA . ALA A 1 81 ? -3.504 -4.438 0.372 1.00 93.50 81 ALA A CA 1
ATOM 642 C C . ALA A 1 81 ? -2.071 -3.884 0.386 1.00 93.50 81 ALA A C 1
ATOM 644 O O . ALA A 1 81 ? -1.120 -4.641 0.589 1.00 93.50 81 ALA A O 1
ATOM 645 N N . GLY A 1 82 ? -1.919 -2.580 0.143 1.00 89.81 82 GLY A N 1
ATOM 646 C CA . GLY A 1 82 ? -0.644 -1.886 0.179 1.00 89.81 82 GLY A CA 1
ATOM 647 C C . GLY A 1 82 ? -0.086 -1.709 1.590 1.00 89.81 82 GLY A C 1
ATOM 648 O O . GLY A 1 82 ? -0.733 -1.961 2.606 1.00 89.81 82 GLY A O 1
ATOM 649 N N . ILE A 1 83 ? 1.161 -1.246 1.645 1.00 87.12 83 ILE A N 1
ATOM 650 C CA . ILE A 1 83 ? 1.807 -0.863 2.901 1.00 87.12 83 ILE A CA 1
ATOM 651 C C . ILE A 1 83 ? 1.388 0.548 3.324 1.00 87.12 83 ILE A C 1
ATOM 653 O O . ILE A 1 83 ? 0.960 1.363 2.507 1.00 87.12 83 ILE A O 1
ATOM 657 N N . CYS A 1 84 ? 1.581 0.863 4.605 1.00 84.00 84 CYS A N 1
ATOM 658 C CA . CYS A 1 84 ? 1.419 2.228 5.091 1.00 84.00 84 CYS A CA 1
ATOM 659 C C . CYS A 1 84 ? 2.407 3.174 4.384 1.00 84.00 84 CYS A C 1
ATOM 661 O O . CYS A 1 84 ? 3.579 2.828 4.192 1.00 84.00 84 CYS A O 1
ATOM 663 N N . ALA A 1 85 ? 1.934 4.365 4.010 1.00 82.62 85 ALA A N 1
ATOM 664 C CA . ALA A 1 85 ? 2.763 5.379 3.373 1.00 82.62 85 ALA A CA 1
ATOM 665 C C . ALA A 1 85 ? 3.898 5.813 4.318 1.00 82.62 85 ALA A C 1
ATOM 667 O O . ALA A 1 85 ? 3.677 6.154 5.479 1.00 82.62 85 ALA A O 1
ATOM 668 N N . GLY A 1 86 ? 5.129 5.768 3.811 1.00 83.00 86 GLY A N 1
ATOM 669 C CA . GLY A 1 86 ? 6.324 6.238 4.510 1.00 83.00 86 GLY A CA 1
ATOM 670 C C . GLY A 1 86 ? 6.719 7.662 4.111 1.00 83.00 86 GLY A C 1
ATOM 671 O O . GLY A 1 86 ? 6.094 8.298 3.271 1.00 83.00 86 GLY A O 1
ATOM 672 N N . ILE A 1 87 ? 7.846 8.138 4.636 1.00 87.06 87 ILE A N 1
ATOM 673 C CA . ILE A 1 87 ? 8.323 9.507 4.377 1.00 87.06 87 ILE A CA 1
ATOM 674 C C . ILE A 1 87 ? 8.704 9.775 2.910 1.00 87.06 87 ILE A C 1
ATOM 676 O O . ILE A 1 87 ? 8.697 10.910 2.449 1.00 87.06 87 ILE A O 1
ATOM 680 N N . LEU A 1 88 ? 9.042 8.726 2.152 1.00 86.62 88 LEU A N 1
ATOM 681 C CA . LEU A 1 88 ? 9.424 8.855 0.742 1.00 86.62 88 LEU A CA 1
ATOM 682 C C . LEU A 1 88 ? 8.260 9.318 -0.146 1.00 86.62 88 LEU A C 1
ATOM 684 O O . LEU A 1 88 ? 8.502 9.880 -1.210 1.00 86.62 88 LEU A O 1
ATOM 688 N N . PHE A 1 89 ? 7.019 9.090 0.290 1.00 88.19 89 PHE A N 1
ATOM 689 C CA . PHE A 1 89 ? 5.808 9.438 -0.453 1.00 88.19 89 PHE A CA 1
ATOM 690 C C . PHE A 1 89 ? 5.526 10.945 -0.406 1.00 88.19 89 PHE A C 1
ATOM 692 O O . PHE A 1 89 ? 4.918 11.479 -1.329 1.00 88.19 89 PHE A O 1
ATOM 699 N N . ASP A 1 90 ? 6.034 11.635 0.619 1.00 92.06 90 ASP A N 1
ATOM 700 C CA . ASP A 1 90 ? 5.840 13.073 0.825 1.00 92.06 90 ASP A CA 1
ATOM 701 C C . ASP A 1 90 ? 6.822 13.936 0.021 1.00 92.06 90 ASP A C 1
ATOM 703 O O . ASP A 1 90 ? 6.702 15.160 0.009 1.00 92.06 90 ASP A O 1
ATOM 707 N N . ILE A 1 91 ? 7.812 13.325 -0.645 1.00 94.06 91 ILE A N 1
ATOM 708 C CA . ILE A 1 91 ? 8.844 14.028 -1.414 1.00 94.06 91 ILE A CA 1
ATOM 709 C C . ILE A 1 91 ? 8.553 13.856 -2.913 1.00 94.06 91 ILE A C 1
ATOM 711 O O . ILE A 1 91 ? 8.951 12.845 -3.499 1.00 94.06 91 ILE A O 1
ATOM 715 N N . PRO A 1 92 ? 7.948 14.851 -3.597 1.00 92.25 92 PRO A N 1
ATOM 716 C CA . PRO A 1 92 ? 7.509 14.687 -4.986 1.00 92.25 92 PRO A CA 1
ATOM 717 C C . PRO A 1 92 ? 8.642 14.325 -5.955 1.00 92.25 92 PRO A C 1
ATOM 719 O O . PRO A 1 92 ? 8.440 13.565 -6.901 1.00 92.25 92 PRO A O 1
ATOM 722 N N . GLY A 1 93 ? 9.858 14.821 -5.697 1.00 94.00 93 GLY A N 1
ATOM 723 C CA . GLY A 1 93 ? 11.041 14.538 -6.515 1.00 94.00 93 GLY A CA 1
ATOM 724 C C . GLY A 1 93 ? 11.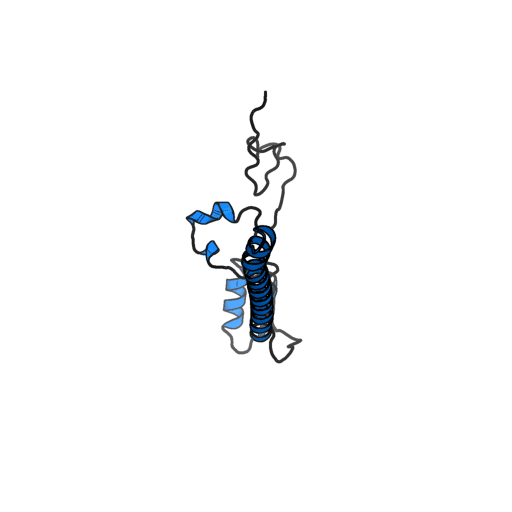502 13.075 -6.492 1.00 94.00 93 GLY A C 1
ATOM 725 O O . GLY A 1 93 ? 12.237 12.666 -7.387 1.00 94.00 93 GLY A O 1
ATOM 726 N N . LEU A 1 94 ? 11.063 12.278 -5.511 1.00 90.69 94 LEU A N 1
ATOM 727 C CA . LEU A 1 94 ? 11.415 10.859 -5.394 1.00 90.69 94 LEU A CA 1
ATOM 728 C C . LEU A 1 94 ? 10.392 9.924 -6.046 1.00 90.69 94 LEU A C 1
ATOM 730 O O . LEU A 1 94 ? 10.640 8.723 -6.111 1.00 90.69 94 LEU A O 1
ATOM 734 N N . THR A 1 95 ? 9.290 10.451 -6.592 1.00 88.44 95 THR A N 1
ATOM 735 C CA . THR A 1 95 ? 8.253 9.657 -7.278 1.00 88.44 95 THR A CA 1
ATOM 736 C C . THR A 1 95 ? 8.816 8.650 -8.297 1.00 88.44 95 THR A C 1
ATOM 738 O O . THR A 1 95 ? 8.350 7.509 -8.303 1.00 88.44 95 THR A O 1
ATOM 741 N N . PRO A 1 96 ? 9.842 8.977 -9.118 1.00 87.75 96 PRO A N 1
ATOM 742 C CA . PRO A 1 96 ? 10.414 8.005 -10.055 1.00 87.75 96 PRO A CA 1
ATOM 743 C C . PRO A 1 96 ? 11.020 6.763 -9.385 1.00 87.75 96 PRO A C 1
ATOM 745 O O . PRO A 1 96 ? 11.061 5.706 -10.004 1.00 87.75 96 PRO A O 1
ATOM 748 N N . LEU A 1 97 ? 11.469 6.861 -8.128 1.00 87.69 97 LEU A N 1
ATOM 749 C CA . LEU A 1 97 ? 12.040 5.737 -7.373 1.00 87.69 97 LEU A CA 1
ATOM 750 C C . LEU A 1 97 ? 10.976 4.775 -6.834 1.00 87.69 97 LEU A C 1
ATOM 752 O O . LEU A 1 97 ? 11.297 3.639 -6.490 1.00 87.69 97 LEU A O 1
ATOM 756 N N . LEU A 1 98 ? 9.724 5.225 -6.730 1.00 87.44 98 LEU A N 1
ATOM 757 C CA . LEU A 1 98 ? 8.623 4.397 -6.236 1.00 87.44 98 LEU A CA 1
ATOM 758 C C . LEU A 1 98 ? 8.129 3.413 -7.305 1.00 87.44 98 LEU A C 1
ATOM 760 O O . LEU A 1 98 ? 7.566 2.373 -6.964 1.00 87.44 98 LEU A O 1
ATOM 764 N N . GLN A 1 99 ? 8.385 3.696 -8.584 1.00 85.50 99 GLN A N 1
ATOM 765 C CA . GLN A 1 99 ? 8.090 2.781 -9.687 1.00 85.50 99 GLN A CA 1
ATOM 766 C C . GLN A 1 99 ? 8.852 1.461 -9.501 1.00 85.50 99 GLN A C 1
ATOM 768 O O . GLN A 1 99 ? 10.041 1.467 -9.179 1.00 85.50 99 GLN A O 1
ATOM 773 N N . LYS A 1 100 ? 8.174 0.321 -9.688 1.00 82.38 100 LYS A N 1
ATOM 774 C CA . LYS A 1 100 ? 8.666 -1.041 -9.387 1.00 82.38 100 LYS A CA 1
ATOM 775 C C . LYS A 1 100 ? 9.039 -1.357 -7.938 1.00 82.38 100 LYS A C 1
ATOM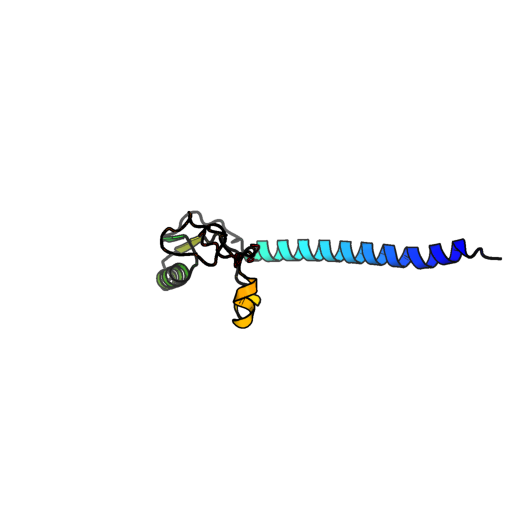 777 O O . LYS A 1 100 ? 9.507 -2.470 -7.675 1.00 82.38 100 LYS A O 1
ATOM 782 N N . SER A 1 101 ? 8.892 -0.432 -7.005 1.00 86.75 101 SER A N 1
ATOM 783 C CA . SER A 1 101 ? 9.143 -0.743 -5.601 1.00 86.75 101 SER A CA 1
ATOM 784 C C . SER A 1 101 ? 8.024 -1.631 -5.037 1.00 86.75 101 SER A C 1
ATOM 786 O O . SER A 1 101 ? 7.089 -2.001 -5.742 1.00 86.75 101 SER A O 1
ATOM 788 N N . LEU A 1 102 ? 8.090 -1.952 -3.744 1.00 86.88 102 LEU A N 1
ATOM 789 C CA . LEU A 1 102 ? 7.058 -2.734 -3.053 1.00 86.88 102 LEU A CA 1
ATOM 790 C C . LEU A 1 102 ? 5.677 -2.055 -3.015 1.00 86.88 102 LEU A C 1
ATOM 792 O O . LEU A 1 102 ? 4.722 -2.676 -2.563 1.00 86.88 102 LEU A O 1
ATOM 796 N N . VAL A 1 103 ? 5.575 -0.790 -3.440 1.00 88.88 103 VAL A N 1
ATOM 797 C CA . VAL A 1 103 ? 4.315 -0.025 -3.441 1.00 88.88 103 VAL A CA 1
ATOM 798 C C . VAL A 1 103 ? 3.708 0.162 -4.827 1.00 88.88 103 VAL A C 1
ATOM 800 O O . VAL A 1 103 ? 2.664 0.794 -4.959 1.00 88.88 103 VAL A O 1
ATOM 803 N N . ASP A 1 104 ? 4.357 -0.378 -5.856 1.00 88.81 104 ASP A N 1
ATOM 804 C CA . ASP A 1 104 ? 3.792 -0.492 -7.196 1.00 88.81 104 ASP A CA 1
ATOM 805 C C . ASP A 1 104 ? 3.058 -1.836 -7.319 1.00 88.81 104 ASP A C 1
ATOM 807 O O . ASP A 1 104 ? 3.465 -2.831 -6.725 1.00 88.81 104 ASP A O 1
ATOM 811 N N . TRP A 1 105 ? 1.980 -1.871 -8.099 1.00 90.56 105 TRP A N 1
ATOM 812 C CA . TRP A 1 105 ? 1.248 -3.105 -8.403 1.00 90.56 105 TRP A CA 1
ATOM 813 C C . TRP A 1 105 ? 1.902 -3.926 -9.521 1.00 90.56 105 TRP A C 1
ATOM 815 O O . TRP A 1 105 ? 1.474 -5.046 -9.798 1.00 90.56 105 TRP A O 1
ATOM 825 N N . HIS A 1 106 ? 2.903 -3.356 -10.202 1.00 90.06 106 HIS A N 1
ATOM 826 C CA . HIS A 1 106 ? 3.647 -3.987 -11.301 1.00 90.06 106 HIS A CA 1
ATOM 827 C C . HIS A 1 106 ? 2.760 -4.462 -12.456 1.00 90.06 106 HIS A C 1
ATOM 829 O O . HIS A 1 106 ? 3.074 -5.442 -13.138 1.00 90.06 106 HIS A O 1
ATOM 835 N N . TYR A 1 107 ? 1.652 -3.766 -12.713 1.00 89.06 107 TYR A N 1
ATOM 836 C CA . TYR A 1 107 ? 0.809 -4.092 -13.854 1.00 89.06 107 TYR A CA 1
ATOM 837 C C . TYR A 1 107 ? 1.550 -3.867 -15.174 1.00 89.06 107 TYR A C 1
ATOM 839 O O . TYR A 1 107 ? 2.281 -2.894 -15.374 1.00 89.06 107 TYR A O 1
ATOM 847 N N . SER A 1 108 ? 1.310 -4.784 -16.105 1.00 90.69 108 SER A N 1
ATOM 848 C CA . SER A 1 108 ? 1.789 -4.703 -17.476 1.00 90.69 108 SER A CA 1
ATOM 849 C C . SER A 1 108 ? 0.617 -4.853 -18.428 1.00 90.69 108 SER A C 1
ATOM 851 O O . SER A 1 108 ? -0.329 -5.603 -18.185 1.00 90.69 108 SER A O 1
ATOM 853 N N . THR A 1 109 ? 0.662 -4.095 -19.512 1.00 92.44 109 THR A N 1
ATOM 854 C CA . THR A 1 109 ? -0.323 -4.218 -20.585 1.00 92.44 109 THR A CA 1
ATOM 855 C C . THR A 1 109 ? 0.045 -5.364 -21.527 1.00 92.44 109 THR A C 1
ATOM 857 O O . THR A 1 109 ? 1.168 -5.861 -21.547 1.00 92.44 109 THR A O 1
ATOM 860 N N . VAL A 1 110 ? -0.899 -5.772 -22.368 1.00 93.81 110 VAL A N 1
ATOM 861 C CA . VAL A 1 110 ? -0.565 -6.506 -23.597 1.00 93.81 110 VAL A CA 1
ATOM 862 C C . VAL A 1 110 ? 0.114 -5.560 -24.606 1.00 93.81 110 VAL A C 1
ATOM 864 O O . VAL A 1 110 ? -0.022 -4.342 -24.465 1.00 93.81 110 VAL A O 1
ATOM 867 N N . PRO A 1 111 ? 0.810 -6.060 -25.644 1.00 94.19 111 PRO A N 1
ATOM 868 C CA . PRO A 1 111 ? 1.365 -5.209 -26.697 1.00 94.19 111 PRO A CA 1
ATOM 869 C C . PRO A 1 111 ? 0.318 -4.271 -27.310 1.00 94.19 111 PRO A C 1
ATOM 871 O O . PRO A 1 111 ? -0.740 -4.704 -27.772 1.00 94.19 111 PRO A O 1
ATOM 874 N N . GLN A 1 112 ? 0.616 -2.974 -27.324 1.00 94.94 112 GLN A N 1
ATOM 875 C CA . GLN A 1 112 ? -0.297 -1.942 -27.800 1.00 94.94 112 GLN A CA 1
ATOM 876 C C . GLN A 1 112 ? -0.096 -1.688 -29.300 1.00 94.94 112 GLN A C 1
ATOM 878 O O . GLN A 1 112 ? 1.012 -1.424 -29.770 1.00 94.94 112 GLN A O 1
ATOM 883 N N . LYS A 1 113 ? -1.184 -1.732 -30.078 1.00 94.88 113 LYS A N 1
ATOM 884 C CA . LYS A 1 113 ? -1.138 -1.473 -31.530 1.00 94.88 113 LYS A CA 1
ATOM 885 C C . LYS A 1 113 ? -0.877 0.004 -31.858 1.00 94.88 113 LYS A C 1
ATOM 887 O O . LYS A 1 113 ? -0.199 0.305 -32.835 1.00 94.88 113 LYS A O 1
ATOM 892 N N . HIS A 1 114 ? -1.399 0.914 -31.035 1.00 95.19 114 HIS A N 1
ATOM 893 C CA . HIS A 1 114 ? -1.377 2.364 -31.274 1.00 95.19 114 HIS A CA 1
ATOM 894 C C . HIS A 1 114 ? -0.704 3.151 -30.133 1.00 95.19 114 HIS A C 1
ATOM 896 O O . HIS A 1 114 ? -1.001 4.323 -29.935 1.00 95.19 114 HIS A O 1
ATOM 902 N N . GLY A 1 115 ? 0.166 2.510 -29.346 1.00 92.00 115 GLY A N 1
ATOM 903 C CA . GLY A 1 115 ? 0.824 3.134 -28.197 1.00 92.00 115 GLY A CA 1
ATOM 904 C C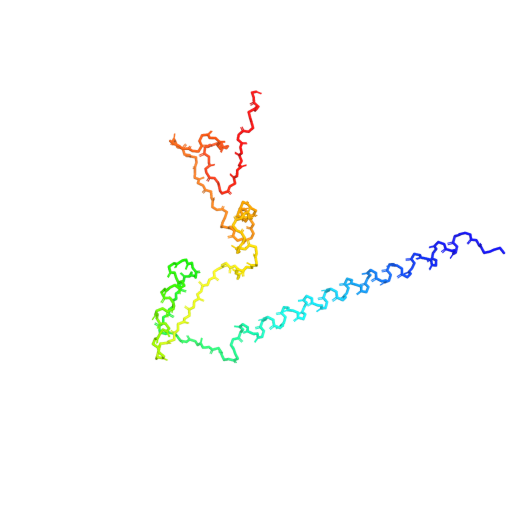 . GLY A 1 115 ? 2.083 2.383 -27.773 1.00 92.00 115 GLY A C 1
ATOM 905 O O . GLY A 1 115 ? 2.409 1.339 -28.332 1.00 92.00 115 GLY A O 1
ATOM 906 N N . GLY A 1 116 ? 2.812 2.927 -26.796 1.00 87.06 116 GLY A N 1
ATOM 907 C CA . GLY A 1 116 ? 3.986 2.261 -26.221 1.00 87.06 116 GLY A CA 1
ATOM 908 C C . GLY A 1 116 ? 5.175 2.086 -27.175 1.00 87.06 116 GLY A C 1
ATOM 909 O O . GLY A 1 116 ? 6.057 1.298 -26.870 1.00 87.06 116 GLY A O 1
ATOM 910 N N . TRP A 1 117 ? 5.248 2.798 -28.307 1.00 88.88 117 TRP A N 1
ATOM 911 C CA . TRP A 1 117 ? 6.289 2.586 -29.332 1.00 88.88 117 TRP A CA 1
ATOM 912 C C . TRP A 1 117 ? 7.734 2.794 -28.848 1.00 88.88 117 TRP A C 1
ATOM 914 O O . TRP A 1 117 ? 8.661 2.203 -29.403 1.00 88.88 117 TRP A O 1
ATOM 924 N N . ALA A 1 118 ? 7.928 3.615 -27.812 1.00 88.25 118 ALA A N 1
ATOM 925 C CA . ALA A 1 118 ? 9.225 3.834 -27.166 1.00 88.25 118 ALA A CA 1
ATOM 926 C C . ALA A 1 118 ? 9.612 2.718 -26.172 1.00 88.25 118 ALA A C 1
ATOM 928 O O . ALA A 1 118 ? 10.745 2.683 -25.688 1.00 88.25 118 ALA A O 1
ATOM 929 N N . LEU A 1 119 ? 8.680 1.810 -25.874 1.00 85.44 119 LEU A N 1
ATOM 930 C CA . LEU A 1 119 ? 8.838 0.719 -24.921 1.00 85.44 119 LEU A CA 1
ATOM 931 C C . LEU A 1 119 ? 9.063 -0.605 -25.653 1.00 85.44 119 LEU A C 1
ATOM 933 O O . LEU A 1 119 ? 8.628 -0.817 -26.793 1.00 85.44 119 LEU A O 1
ATOM 937 N N . LYS A 1 120 ? 9.765 -1.526 -24.993 1.00 85.94 120 LYS A N 1
ATOM 938 C CA . LYS A 1 120 ? 10.041 -2.855 -25.546 1.00 85.94 120 LYS A CA 1
ATOM 939 C C . LYS A 1 120 ? 8.731 -3.578 -25.897 1.00 85.94 120 LYS A C 1
ATOM 941 O O . LYS A 1 120 ? 7.812 -3.658 -25.090 1.00 85.94 120 LYS A O 1
ATOM 946 N N . ASN A 1 121 ? 8.653 -4.113 -27.118 1.00 88.88 121 ASN A N 1
ATOM 947 C CA . ASN A 1 121 ? 7.494 -4.849 -27.648 1.00 88.88 121 ASN A CA 1
ATOM 948 C C . ASN A 1 121 ? 6.152 -4.092 -27.584 1.00 88.88 121 ASN A C 1
ATOM 950 O O . ASN A 1 121 ? 5.098 -4.724 -27.569 1.00 88.88 121 ASN A O 1
ATOM 954 N N . ASN A 1 122 ? 6.178 -2.755 -27.550 1.00 90.56 122 ASN A N 1
ATOM 955 C CA . ASN A 1 122 ? 4.996 -1.908 -27.360 1.00 90.56 122 ASN A CA 1
ATOM 956 C C . ASN A 1 122 ? 4.194 -2.247 -26.091 1.00 90.56 122 ASN A C 1
ATOM 958 O O . ASN A 1 122 ? 2.987 -2.005 -26.032 1.00 90.56 122 ASN A O 1
ATOM 962 N N . VAL A 1 123 ? 4.840 -2.837 -25.084 1.00 89.06 123 VAL A N 1
ATOM 963 C CA . VAL A 1 123 ? 4.209 -3.153 -23.807 1.00 89.06 123 VAL A CA 1
ATOM 964 C C . VAL A 1 123 ? 4.412 -1.972 -22.871 1.00 89.06 123 VAL A C 1
ATOM 966 O O . VAL A 1 123 ? 5.539 -1.628 -22.520 1.00 89.06 123 VAL A O 1
ATOM 969 N N . ILE A 1 124 ? 3.307 -1.357 -22.455 1.00 86.81 124 ILE A N 1
ATOM 970 C CA . ILE A 1 124 ? 3.324 -0.367 -21.383 1.00 86.81 124 ILE A CA 1
ATOM 971 C C . ILE A 1 124 ? 3.429 -1.127 -20.071 1.00 86.81 124 ILE A C 1
ATOM 973 O O . ILE A 1 124 ? 2.534 -1.886 -19.695 1.00 86.81 124 ILE A O 1
ATOM 977 N N . VAL A 1 125 ? 4.558 -0.923 -19.422 1.00 82.25 125 VAL A N 1
ATOM 978 C CA . VAL A 1 125 ? 4.863 -1.330 -18.060 1.00 82.25 125 VAL A CA 1
ATOM 979 C C . VAL A 1 125 ? 5.048 -0.048 -17.254 1.00 82.25 125 VAL A C 1
ATOM 981 O O . VAL A 1 125 ? 5.471 0.965 -17.813 1.00 82.25 125 VAL A O 1
ATOM 984 N N . THR A 1 126 ? 4.831 -0.070 -15.941 1.00 68.00 126 THR A N 1
ATOM 985 C CA . THR A 1 126 ? 5.242 1.022 -15.027 1.00 68.00 126 THR A CA 1
ATOM 986 C C . THR A 1 126 ? 6.774 1.155 -14.905 1.00 68.00 126 THR A C 1
ATOM 988 O O . THR A 1 126 ? 7.302 1.747 -13.972 1.00 68.00 126 THR A O 1
ATOM 991 N N . ASN A 1 127 ? 7.504 0.608 -15.879 1.00 63.62 127 ASN A N 1
ATOM 992 C CA . ASN A 1 127 ? 8.942 0.590 -16.031 1.00 63.62 127 ASN A CA 1
ATOM 993 C C . ASN A 1 127 ? 9.334 1.394 -17.274 1.00 63.62 127 ASN A C 1
ATOM 995 O O . ASN A 1 127 ? 8.793 1.184 -18.358 1.00 63.62 127 ASN A O 1
ATOM 999 N N . ILE A 1 128 ? 10.349 2.238 -17.162 1.00 54.75 128 ILE A N 1
ATOM 1000 C CA . ILE A 1 128 ? 11.028 2.802 -18.326 1.00 54.75 128 ILE A CA 1
ATOM 1001 C C . ILE A 1 128 ? 11.995 1.734 -18.881 1.00 54.75 128 ILE A C 1
ATOM 1003 O O . ILE A 1 128 ? 13.208 1.816 -18.717 1.00 54.75 128 ILE A O 1
ATOM 1007 N N . ASP A 1 129 ? 11.461 0.703 -19.548 1.00 55.22 129 ASP A N 1
ATOM 1008 C CA . ASP A 1 129 ? 12.259 -0.148 -20.444 1.00 55.22 129 ASP A CA 1
ATOM 1009 C C . ASP A 1 129 ? 12.385 0.580 -21.781 1.00 55.22 129 ASP A C 1
ATOM 1011 O O . ASP A 1 129 ? 11.650 0.309 -22.739 1.00 55.22 129 ASP A O 1
ATOM 1015 N N . ILE A 1 130 ? 13.294 1.557 -21.832 1.00 55.38 130 ILE A N 1
ATOM 1016 C CA . ILE A 1 130 ? 13.620 2.231 -23.087 1.00 55.38 130 ILE A CA 1
ATOM 1017 C C . ILE A 1 130 ? 14.135 1.163 -24.036 1.00 55.38 130 ILE A C 1
ATOM 1019 O O . ILE A 1 130 ? 15.043 0.394 -23.710 1.00 55.38 130 ILE A O 1
ATOM 1023 N N . LYS A 1 131 ? 13.543 1.122 -25.225 1.00 55.84 131 LYS A N 1
ATOM 1024 C CA . LYS A 1 131 ? 14.050 0.346 -26.345 1.00 55.84 131 LYS A CA 1
ATOM 1025 C C . LYS A 1 131 ? 15.453 0.874 -26.663 1.00 55.84 131 LYS A C 1
ATOM 1027 O O . LYS A 1 131 ? 15.590 1.848 -27.396 1.00 55.84 131 LYS A O 1
ATOM 1032 N N . LEU A 1 132 ? 16.491 0.297 -26.049 1.00 48.94 132 LEU A N 1
ATOM 1033 C CA . LEU A 1 132 ? 17.871 0.598 -26.412 1.00 48.94 132 LEU A CA 1
ATOM 1034 C C . LEU A 1 132 ? 17.980 0.2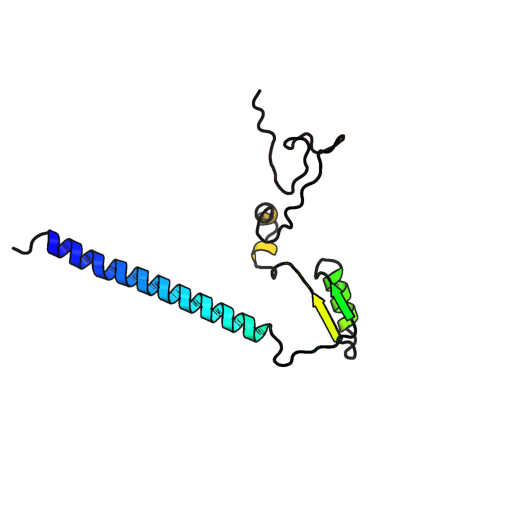92 -27.902 1.00 48.94 132 LEU A C 1
ATOM 1036 O O . LEU A 1 132 ? 17.727 -0.837 -28.328 1.00 48.94 132 LEU A O 1
ATOM 1040 N N . ALA A 1 133 ? 18.236 1.337 -28.684 1.00 43.50 133 ALA A N 1
ATOM 1041 C CA . ALA A 1 133 ? 18.408 1.256 -30.119 1.00 43.50 133 ALA A CA 1
ATOM 1042 C C . ALA A 1 133 ? 19.712 0.505 -30.408 1.00 43.50 133 ALA A C 1
ATOM 1044 O O . ALA A 1 133 ? 20.734 1.108 -30.710 1.00 43.50 133 ALA A O 1
ATOM 1045 N N . ASN A 1 134 ? 19.668 -0.816 -30.289 1.00 38.31 134 ASN A N 1
ATOM 1046 C CA . ASN A 1 134 ? 20.580 -1.674 -31.015 1.00 38.31 134 ASN A CA 1
ATOM 1047 C C . ASN A 1 134 ? 19.917 -1.917 -32.371 1.00 38.31 134 ASN A C 1
ATOM 1049 O O . ASN A 1 134 ? 18.904 -2.619 -32.458 1.00 38.31 134 ASN A O 1
ATOM 1053 N N . GLY A 1 135 ? 20.448 -1.230 -33.385 1.00 43.66 135 GLY A N 1
ATOM 1054 C CA . GLY A 1 135 ? 20.434 -1.757 -34.745 1.00 43.66 135 GLY A CA 1
ATOM 1055 C C . GLY A 1 135 ? 21.232 -3.050 -34.819 1.00 43.66 135 GLY A C 1
ATOM 1056 O O . GLY A 1 135 ? 22.134 -3.233 -33.967 1.00 43.66 135 GLY A O 1
#

Secondary structure (DSSP, 8-state):
---HHHHHHHHHHHHHHHHHHHHHHHHHHHHHHHHHHHHHHS-SS-----SEEEE--SHHHHHHHHHHHTSTT--EEEE--SPPP-GGGG-GGGHHHHTTSTTS---BPPPPSSS-TTBGGG--BSS--B-----

Sequence (135 aa):
MISLTSFAIRCGFPFVSFIIFMLIFMCILKEWMFTYFSNYLLPEKIINEFDYIVVGSGSAGSIVALRLAENSNNTVLVLEAGICAGILFDIPGLTPLLQKSLVDWHYSTVPQKHGGWALKNNVIVTNIDIKLANG

InterPro domains:
  IPR012132 Glucose-methanol-choline oxidoreductase [PTHR11552] (39-122)
  IPR036188 FAD/NAD(P)-binding domain superfamily [G3DSA:3.50.50.60] (50-86)
  IPR036188 FAD/NAD(P)-binding domain superfamily [SSF51905] (48-112)

Radius of gyration: 25.9 Å; chains: 1; bounding box: 82×29×57 Å